Protein AF-A0AAV4QR16-F1 (afdb_monomer)

Sequence (132 aa):
MVSASYNFYSPFFGIELRTTVCVVITTCDESSDCENAGICQWEGEDKFCDCKNGTRGGKCEHIDDCEEGIFKECHGDRGTCYYDAKYQKAKCVCSKGKSLDQNVNFCKVIRRLEKGRIEHISENEVNPNKIN

Foldseek 3Di:
DDWDWDFDQDPVPRDTDTDTDDDPQDFDPALVQAPLSWGFDDDDPTTFTRAFPQFDDSRSPRRCCCCPNQNVVLDDQFADWDADSVVRDIAGHHDPQWDQDPVRRTTAGWDPPVPPDTDGDDPPPPPVPDDD

pLDDT: mean 75.4, std 16.55, range [36.19, 93.0]

Organism: Caerostris extrusa (NCBI:txid172846)

Structure (mmCIF, N/CA/C/O backbone):
data_AF-A0AAV4QR16-F1
#
_entry.id   AF-A0AAV4QR16-F1
#
loop_
_atom_site.group_PDB
_atom_site.id
_atom_site.type_symbol
_atom_site.label_atom_id
_atom_site.label_alt_id
_atom_site.label_comp_id
_atom_site.label_asym_id
_atom_site.label_entity_id
_atom_site.label_seq_id
_atom_site.pdbx_PDB_ins_code
_atom_site.Cartn_x
_atom_site.Cartn_y
_atom_site.Cartn_z
_atom_site.occupancy
_atom_site.B_iso_or_equiv
_atom_site.auth_seq_id
_atom_site.auth_comp_id
_atom_site.auth_asym_id
_atom_site.auth_atom_id
_atom_site.pdbx_PDB_model_num
ATOM 1 N N . MET A 1 1 ? 6.429 0.241 -25.134 1.00 46.06 1 MET A N 1
ATOM 2 C CA . MET A 1 1 ? 5.271 -0.681 -25.232 1.00 46.06 1 MET A CA 1
ATOM 3 C C . MET A 1 1 ? 5.819 -2.049 -25.541 1.00 46.06 1 MET A C 1
ATOM 5 O O . MET A 1 1 ? 6.523 -2.178 -26.535 1.00 46.06 1 MET A O 1
ATOM 9 N N . VAL A 1 2 ? 5.539 -3.035 -24.698 1.00 49.78 2 VAL A N 1
ATOM 10 C CA . VAL A 1 2 ? 6.067 -4.388 -24.888 1.00 49.78 2 VAL A CA 1
ATOM 11 C C . VAL A 1 2 ? 4.891 -5.347 -24.998 1.00 49.78 2 VAL A C 1
ATOM 13 O O . VAL A 1 2 ? 3.841 -5.150 -24.384 1.00 49.78 2 VAL A O 1
ATOM 16 N N . SER A 1 3 ? 5.035 -6.340 -25.866 1.00 46.47 3 SER A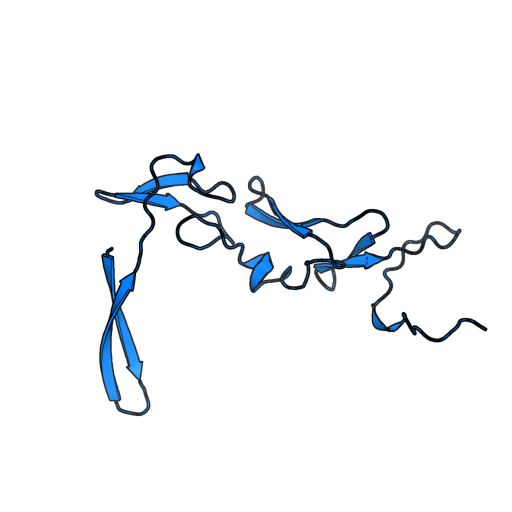 N 1
ATOM 17 C CA . SER A 1 3 ? 3.967 -7.288 -26.172 1.00 46.47 3 SER A CA 1
ATOM 18 C C . SER A 1 3 ? 4.094 -8.489 -25.244 1.00 46.47 3 SER A C 1
ATOM 20 O O . SER A 1 3 ? 5.005 -9.297 -25.414 1.00 46.47 3 SER A O 1
ATOM 22 N N . ALA A 1 4 ? 3.189 -8.622 -24.277 1.00 55.50 4 ALA A N 1
ATOM 23 C CA . ALA A 1 4 ? 3.111 -9.823 -23.455 1.00 55.50 4 ALA A CA 1
ATOM 24 C C . ALA A 1 4 ? 2.144 -10.815 -24.114 1.00 55.50 4 ALA A C 1
ATOM 26 O O . ALA A 1 4 ? 1.029 -10.461 -24.508 1.00 55.50 4 ALA A O 1
ATOM 27 N N . SER A 1 5 ? 2.597 -12.057 -24.286 1.00 59.44 5 SER A N 1
ATOM 28 C CA . SER A 1 5 ? 1.773 -13.144 -24.821 1.00 59.44 5 SER A CA 1
ATOM 29 C C . SER A 1 5 ? 1.362 -14.052 -23.674 1.00 59.44 5 SER A C 1
ATOM 31 O O . SER A 1 5 ? 2.224 -14.641 -23.026 1.00 59.44 5 SER A O 1
ATOM 33 N N . TYR A 1 6 ? 0.059 -14.184 -23.443 1.00 63.62 6 TYR A N 1
ATOM 34 C CA . TYR A 1 6 ? -0.479 -15.082 -22.425 1.00 63.62 6 TYR A CA 1
ATOM 35 C C . TYR A 1 6 ? -1.183 -16.249 -23.113 1.00 63.62 6 TYR A C 1
ATOM 37 O O . TYR A 1 6 ? -1.995 -16.043 -24.018 1.00 63.62 6 TYR A O 1
ATOM 45 N N . ASN A 1 7 ? -0.867 -17.469 -22.679 1.00 54.66 7 ASN A N 1
ATOM 46 C CA . ASN A 1 7 ? -1.585 -18.664 -23.106 1.00 54.66 7 ASN A CA 1
ATOM 47 C C . ASN A 1 7 ? -2.736 -18.889 -22.128 1.00 54.66 7 ASN A C 1
ATOM 49 O O . ASN A 1 7 ? -2.510 -19.202 -20.958 1.00 54.66 7 ASN A O 1
ATOM 53 N N . PHE A 1 8 ? -3.967 -18.700 -22.597 1.00 59.31 8 PHE A N 1
ATOM 54 C CA . PHE A 1 8 ? -5.157 -18.990 -21.808 1.00 59.31 8 PHE A CA 1
ATOM 55 C C . PHE A 1 8 ? -5.771 -20.303 -22.294 1.00 59.31 8 PHE A C 1
ATOM 57 O O . PHE A 1 8 ? -6.229 -20.399 -23.435 1.00 59.31 8 PHE A O 1
ATOM 64 N N . TYR A 1 9 ? -5.776 -21.320 -21.431 1.00 59.81 9 TYR A N 1
ATOM 65 C CA . TYR A 1 9 ? -6.410 -22.603 -21.721 1.00 59.81 9 TYR A CA 1
ATOM 66 C C . TYR A 1 9 ? -7.879 -22.560 -21.294 1.00 59.81 9 TYR A C 1
ATOM 68 O O . TYR A 1 9 ? -8.182 -22.494 -20.103 1.00 59.81 9 TYR A O 1
ATOM 76 N N . SER A 1 10 ? -8.799 -22.594 -22.263 1.00 61.66 10 SER A N 1
ATOM 77 C CA . SER A 1 10 ? -10.238 -22.656 -21.984 1.00 61.66 10 SER A CA 1
ATOM 78 C C . SER A 1 10 ? -10.711 -24.116 -21.937 1.00 61.66 10 SER A C 1
ATOM 80 O O . SER A 1 10 ? -10.794 -24.760 -22.989 1.00 61.66 10 SER A O 1
ATOM 82 N N . PRO A 1 11 ? -11.077 -24.659 -20.756 1.00 61.38 11 PRO A N 1
ATOM 83 C CA . PRO A 1 11 ? -11.462 -26.066 -20.623 1.00 61.38 11 PRO A CA 1
ATOM 84 C C . PRO A 1 11 ? -12.797 -26.407 -21.307 1.00 61.38 11 PRO A C 1
ATOM 86 O O . PRO A 1 11 ? -13.091 -27.581 -21.501 1.00 61.38 11 PRO A O 1
ATOM 89 N N . PHE A 1 12 ? -13.600 -25.408 -21.693 1.00 67.31 12 PHE A N 1
ATOM 90 C CA . PHE A 1 12 ? -14.915 -25.610 -22.317 1.00 67.31 12 PHE A CA 1
ATOM 91 C C . PHE A 1 12 ? -14.859 -25.905 -23.818 1.00 67.31 12 PHE A C 1
ATOM 93 O O . PHE A 1 12 ? -15.724 -26.612 -24.327 1.00 67.31 12 PHE A O 1
ATOM 100 N N . PHE A 1 13 ? -13.864 -25.367 -24.527 1.00 68.50 13 PHE A N 1
ATOM 101 C CA . PHE A 1 13 ? -13.771 -25.488 -25.987 1.00 68.50 13 PHE A CA 1
ATOM 102 C C . PHE A 1 13 ? -12.489 -26.186 -26.461 1.00 68.50 13 PHE A C 1
ATOM 104 O O . PHE A 1 13 ? -12.353 -26.438 -27.654 1.00 68.50 13 PHE A O 1
ATOM 111 N N . GLY A 1 14 ? -11.555 -26.511 -25.555 1.00 60.66 14 GLY A N 1
ATOM 112 C CA . GLY A 1 14 ? -10.318 -27.225 -25.897 1.00 60.66 14 GLY A CA 1
ATOM 113 C C . GLY A 1 14 ? -9.404 -26.454 -26.857 1.00 60.66 14 GLY A C 1
ATOM 114 O O . GLY A 1 14 ? -8.677 -27.070 -27.630 1.00 60.66 14 GLY A O 1
ATOM 115 N N . ILE A 1 15 ? -9.468 -25.118 -26.842 1.00 67.94 15 ILE A N 1
ATOM 116 C CA . ILE A 1 15 ? -8.700 -24.240 -27.735 1.00 67.94 15 ILE A CA 1
ATOM 117 C C . ILE A 1 15 ? -7.643 -23.494 -26.924 1.00 67.94 15 ILE A C 1
ATOM 119 O O . ILE A 1 15 ? -7.931 -22.977 -25.840 1.00 67.94 15 ILE A O 1
ATOM 123 N N . GLU A 1 16 ? -6.439 -23.396 -27.481 1.00 66.25 16 GLU A N 1
ATOM 124 C CA . GLU A 1 16 ? -5.363 -22.554 -26.969 1.00 66.25 16 GLU A CA 1
ATOM 125 C C . GLU A 1 16 ? -5.462 -21.178 -27.644 1.00 66.25 16 GLU A C 1
ATOM 127 O O . GLU A 1 16 ? -5.155 -21.019 -28.827 1.00 66.25 16 GLU A O 1
ATOM 132 N N . LEU A 1 17 ? -5.971 -20.180 -26.917 1.00 60.25 17 LEU A N 1
ATOM 133 C CA . LEU A 1 17 ? -6.042 -18.810 -27.422 1.00 60.25 17 LEU A CA 1
ATOM 134 C C . LEU A 1 17 ? -4.752 -18.081 -27.055 1.00 60.25 17 LEU A C 1
ATOM 136 O O . LEU A 1 17 ? -4.422 -17.924 -25.877 1.00 60.25 17 LEU A O 1
ATOM 140 N N . ARG A 1 18 ? -4.030 -17.628 -28.084 1.00 70.50 18 ARG A N 1
ATOM 141 C CA . ARG A 1 18 ? -2.826 -16.815 -27.931 1.00 70.50 18 ARG A CA 1
ATOM 142 C C . ARG A 1 18 ? -3.227 -15.347 -27.973 1.00 70.50 18 ARG A C 1
ATOM 144 O O . ARG A 1 18 ? -3.420 -14.780 -29.047 1.00 70.50 18 ARG A O 1
ATOM 151 N N . THR A 1 19 ? -3.381 -14.742 -26.803 1.00 65.25 19 THR A N 1
ATOM 152 C CA . THR A 1 19 ? -3.728 -13.323 -26.704 1.00 65.25 19 THR A CA 1
ATOM 153 C C . THR A 1 19 ? -2.451 -12.510 -26.576 1.00 65.25 19 THR A C 1
ATOM 155 O O . THR A 1 19 ? -1.666 -12.706 -25.645 1.00 65.25 19 THR A O 1
ATOM 158 N N . THR A 1 20 ? -2.243 -11.587 -27.512 1.00 70.06 20 THR A N 1
ATOM 159 C CA . THR A 1 20 ? -1.190 -10.576 -27.415 1.00 70.06 20 THR A CA 1
ATOM 160 C C . THR A 1 20 ? -1.785 -9.325 -26.796 1.00 70.06 20 THR A C 1
ATOM 162 O O . THR A 1 20 ? -2.674 -8.704 -27.375 1.00 70.06 20 THR A O 1
ATOM 165 N N . VAL A 1 21 ? -1.300 -8.964 -25.611 1.00 64.38 21 VAL A N 1
ATOM 166 C CA . VAL A 1 21 ? -1.684 -7.726 -24.934 1.00 64.38 21 VAL A CA 1
ATOM 167 C C . VAL A 1 21 ? -0.510 -6.761 -25.024 1.00 64.38 21 VAL A C 1
ATOM 169 O O . VAL A 1 21 ? 0.620 -7.099 -24.665 1.00 64.38 21 VAL A O 1
ATOM 172 N N . CYS A 1 22 ? -0.776 -5.552 -25.514 1.00 53.38 22 CYS A N 1
ATOM 173 C CA . CYS A 1 22 ? 0.181 -4.459 -25.434 1.00 53.38 22 CYS A CA 1
ATOM 174 C C . CYS A 1 22 ? 0.189 -3.949 -23.997 1.00 53.38 22 CYS A C 1
ATOM 176 O O . CYS A 1 22 ? -0.760 -3.298 -23.564 1.00 53.38 22 CYS A O 1
ATOM 178 N N . VAL A 1 23 ? 1.255 -4.249 -23.262 1.00 56.53 23 VAL A N 1
ATOM 179 C CA . VAL A 1 23 ? 1.430 -3.733 -21.910 1.00 56.53 23 VAL A CA 1
ATOM 180 C C . VAL A 1 23 ? 2.220 -2.435 -22.021 1.00 56.53 23 VAL A C 1
ATOM 182 O O . VAL A 1 23 ? 3.309 -2.373 -22.613 1.00 56.53 23 VAL A O 1
ATOM 185 N N . VAL A 1 24 ? 1.641 -1.358 -21.494 1.00 59.31 24 VAL A N 1
ATOM 186 C CA . VAL A 1 24 ? 2.388 -0.129 -21.239 1.00 59.31 24 VAL A CA 1
ATOM 187 C C . VAL A 1 24 ? 3.289 -0.436 -20.057 1.00 59.31 24 VAL A C 1
ATOM 189 O O . VAL A 1 24 ? 2.858 -0.373 -18.913 1.00 59.31 24 VAL A O 1
ATOM 192 N N . ILE A 1 25 ? 4.521 -0.847 -20.342 1.00 62.06 25 ILE A N 1
ATOM 193 C CA . ILE A 1 25 ? 5.529 -0.967 -19.299 1.00 62.06 25 ILE A CA 1
ATOM 194 C C . ILE A 1 25 ? 6.086 0.433 -19.076 1.00 62.06 25 ILE A C 1
ATOM 196 O O . ILE A 1 25 ? 6.641 1.036 -19.998 1.00 62.06 25 ILE A O 1
ATOM 200 N N . THR A 1 26 ? 5.842 0.982 -17.893 1.00 66.81 26 THR A N 1
ATOM 201 C CA . THR A 1 26 ? 6.446 2.238 -17.462 1.00 66.81 26 THR A CA 1
ATOM 202 C C . THR A 1 26 ? 7.876 1.955 -17.056 1.00 66.81 26 THR A C 1
ATOM 204 O O . THR A 1 26 ? 8.124 1.264 -16.071 1.00 66.81 26 THR A O 1
ATOM 207 N N . THR A 1 27 ? 8.811 2.480 -17.835 1.00 79.56 27 THR A N 1
ATOM 208 C CA . THR A 1 27 ? 10.207 2.545 -17.429 1.00 79.56 27 THR A CA 1
ATOM 209 C C . THR A 1 27 ? 10.372 3.605 -16.345 1.00 79.56 27 THR A C 1
ATOM 211 O O . THR A 1 27 ? 9.558 4.527 -16.225 1.00 79.56 27 THR A O 1
ATOM 214 N N . CYS A 1 28 ? 11.428 3.474 -15.559 1.00 83.94 28 CYS A N 1
ATOM 215 C CA . CYS A 1 28 ? 11.852 4.487 -14.600 1.00 83.94 28 CYS A CA 1
ATOM 216 C C . CYS A 1 28 ? 13.236 4.999 -14.993 1.00 83.94 28 CYS A C 1
ATOM 218 O O . CYS A 1 28 ? 14.058 4.237 -15.498 1.00 83.94 28 CYS A O 1
ATOM 220 N N . ASP A 1 29 ? 13.513 6.277 -14.766 1.00 84.56 29 ASP A N 1
ATOM 221 C CA . ASP A 1 29 ? 14.857 6.819 -14.955 1.00 84.56 29 ASP A CA 1
ATOM 222 C C . ASP A 1 29 ? 15.596 6.892 -13.620 1.00 84.56 29 ASP A C 1
ATOM 224 O O . ASP A 1 29 ? 16.782 6.533 -13.542 1.00 84.56 29 ASP A O 1
ATOM 228 N N . GLU A 1 30 ? 14.865 7.270 -12.569 1.00 84.12 30 GLU A N 1
ATOM 229 C CA . GLU A 1 30 ? 15.330 7.376 -11.192 1.00 84.12 30 GLU A CA 1
ATOM 230 C C . GLU A 1 30 ? 14.438 6.575 -10.231 1.00 84.12 30 GLU A C 1
ATOM 232 O O . GLU A 1 30 ? 13.254 6.361 -10.471 1.00 84.12 30 GLU A O 1
ATOM 237 N N . SER A 1 31 ? 14.978 6.162 -9.078 1.00 84.19 31 SER A N 1
ATOM 238 C CA . SER A 1 31 ? 14.176 5.488 -8.038 1.00 84.19 31 SER A CA 1
ATOM 239 C C . SER A 1 31 ? 13.089 6.382 -7.432 1.00 84.19 31 SER A C 1
ATOM 241 O O . SER A 1 31 ? 12.193 5.873 -6.774 1.00 84.19 31 SER A O 1
ATOM 243 N N . SER A 1 32 ? 13.162 7.699 -7.640 1.00 86.50 32 SER A N 1
ATOM 244 C CA . SER A 1 32 ? 12.115 8.662 -7.280 1.00 86.50 32 SER A CA 1
ATOM 245 C C . SER A 1 32 ? 10.858 8.518 -8.147 1.00 86.50 32 SER A C 1
ATOM 247 O O . SER A 1 32 ? 9.785 8.917 -7.707 1.00 86.50 32 SER A O 1
ATOM 249 N N . ASP A 1 33 ? 10.968 7.913 -9.337 1.00 86.00 33 ASP A N 1
ATOM 250 C CA . ASP A 1 33 ? 9.822 7.601 -10.199 1.00 86.00 33 ASP A CA 1
ATOM 251 C C . ASP A 1 33 ? 8.981 6.436 -9.662 1.00 86.00 33 ASP A C 1
ATOM 253 O O . ASP A 1 33 ? 7.852 6.236 -10.120 1.00 86.00 33 ASP A O 1
ATOM 257 N N . CYS A 1 34 ? 9.544 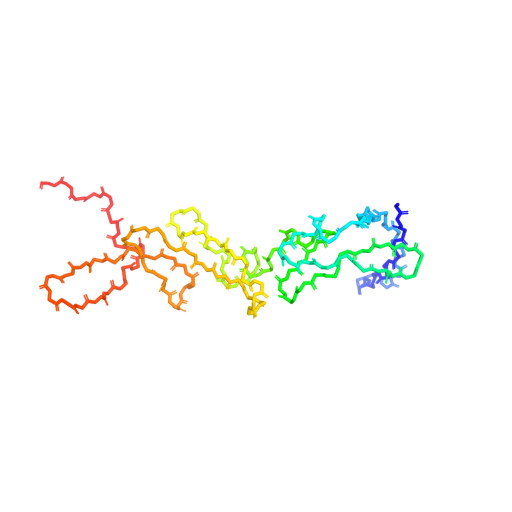5.659 -8.734 1.00 88.94 34 CYS A N 1
ATOM 258 C CA . CYS A 1 34 ? 8.919 4.502 -8.118 1.00 88.94 34 CYS A CA 1
ATOM 259 C C . CYS A 1 34 ? 8.318 4.890 -6.761 1.00 88.94 34 CYS A C 1
ATOM 261 O O . CYS A 1 34 ? 9.016 5.324 -5.842 1.00 88.94 34 CYS A O 1
ATOM 263 N N . GLU A 1 35 ? 7.016 4.684 -6.611 1.00 90.12 35 GLU A N 1
ATOM 264 C CA . GLU A 1 35 ? 6.291 4.923 -5.368 1.00 90.12 35 GLU A CA 1
ATOM 265 C C . GLU A 1 35 ? 6.601 3.844 -4.319 1.00 90.12 35 GLU A C 1
ATOM 267 O O . GLU A 1 35 ? 7.194 2.798 -4.598 1.00 90.12 35 GLU A O 1
ATOM 272 N N . ASN A 1 36 ? 6.200 4.100 -3.069 1.00 89.75 36 ASN A N 1
ATOM 273 C CA . ASN A 1 36 ? 6.259 3.121 -1.975 1.00 89.75 36 ASN A CA 1
ATOM 274 C C . ASN A 1 36 ? 7.649 2.475 -1.760 1.00 89.75 36 ASN A C 1
ATOM 276 O O . ASN A 1 36 ? 7.762 1.307 -1.384 1.00 89.75 36 ASN A O 1
ATOM 280 N N . ALA A 1 37 ? 8.715 3.259 -1.962 1.00 88.44 37 ALA A N 1
ATOM 281 C CA . ALA A 1 37 ? 10.115 2.830 -1.870 1.00 88.44 37 ALA A CA 1
ATOM 282 C C . ALA A 1 37 ? 10.511 1.714 -2.855 1.00 88.44 37 ALA A C 1
ATOM 284 O O . ALA A 1 37 ? 11.387 0.891 -2.554 1.00 88.44 37 ALA A O 1
ATOM 285 N N . GLY A 1 38 ? 9.884 1.698 -4.033 1.00 88.50 38 GLY A N 1
ATOM 286 C CA . GLY A 1 38 ? 10.392 0.950 -5.175 1.00 88.50 38 GLY A CA 1
ATOM 287 C C . GLY A 1 38 ? 11.786 1.437 -5.584 1.00 88.50 38 GLY A C 1
ATOM 288 O O . GLY A 1 38 ? 12.163 2.585 -5.347 1.00 88.50 38 GLY A O 1
ATOM 289 N N . ILE A 1 39 ? 12.586 0.544 -6.163 1.00 90.31 39 ILE A N 1
ATOM 290 C CA . ILE A 1 39 ? 13.940 0.871 -6.628 1.00 90.31 39 ILE A CA 1
ATOM 291 C C . ILE A 1 39 ? 13.960 0.769 -8.141 1.00 90.31 39 ILE A C 1
ATOM 293 O O . ILE A 1 39 ? 13.605 -0.267 -8.688 1.00 90.31 39 ILE A O 1
ATOM 297 N N . CYS A 1 40 ? 14.418 1.817 -8.816 1.00 89.88 40 CYS A N 1
ATOM 298 C CA . CYS A 1 40 ? 14.598 1.748 -10.253 1.00 89.88 40 CYS A CA 1
ATOM 299 C C . CYS A 1 40 ? 15.855 0.933 -10.575 1.00 89.88 40 CYS A C 1
ATOM 301 O O . CYS A 1 40 ? 16.972 1.360 -10.267 1.00 89.88 40 CYS A O 1
ATOM 303 N N . GLN A 1 41 ? 15.679 -0.249 -11.163 1.00 87.88 41 GLN A N 1
ATOM 304 C CA . GLN A 1 41 ? 16.769 -1.159 -11.500 1.00 87.88 41 GLN A CA 1
ATOM 305 C C . GLN A 1 41 ? 16.731 -1.557 -12.973 1.00 87.88 41 GLN A C 1
ATOM 307 O O . GLN A 1 41 ? 15.678 -1.601 -13.601 1.00 87.88 41 GLN A O 1
ATOM 312 N N . TRP A 1 42 ? 17.905 -1.847 -13.525 1.00 82.94 42 TRP A N 1
ATOM 313 C CA . TRP A 1 42 ? 18.024 -2.336 -14.893 1.00 82.94 42 TRP A CA 1
ATOM 314 C C . TRP A 1 42 ? 17.530 -3.777 -14.990 1.00 82.94 42 TRP A C 1
ATOM 316 O O . TRP A 1 42 ? 18.007 -4.648 -14.261 1.00 82.94 42 TRP A O 1
ATOM 326 N N . GLU A 1 43 ? 16.633 -4.028 -15.934 1.00 81.88 43 GLU A N 1
ATOM 327 C CA . GLU A 1 43 ? 16.189 -5.360 -16.323 1.00 81.88 43 GLU A CA 1
ATOM 328 C C . GLU A 1 43 ? 16.447 -5.528 -17.825 1.00 81.88 43 GLU A C 1
ATOM 330 O O . GLU A 1 43 ? 15.650 -5.158 -18.686 1.00 81.88 43 GLU A O 1
ATOM 335 N N . GLY A 1 44 ? 17.632 -6.045 -18.152 1.00 79.06 44 GLY A N 1
ATOM 336 C CA . GLY A 1 44 ? 18.097 -6.124 -19.536 1.00 79.06 44 GLY A CA 1
ATOM 337 C C . GLY A 1 44 ? 18.537 -4.759 -20.068 1.00 79.06 44 GLY A C 1
ATOM 338 O O . GLY A 1 44 ? 19.481 -4.172 -19.543 1.00 79.06 44 GLY A O 1
ATOM 339 N N . GLU A 1 45 ? 17.888 -4.291 -21.135 1.00 80.50 45 GLU A N 1
ATOM 340 C CA . GLU A 1 45 ? 18.202 -3.016 -21.805 1.00 80.50 45 GLU A CA 1
ATOM 341 C C . GLU A 1 45 ? 17.389 -1.829 -21.274 1.00 80.50 45 GLU A C 1
ATOM 343 O O . GLU A 1 45 ? 17.726 -0.684 -21.563 1.00 80.50 45 GLU A O 1
ATOM 348 N N . ASP A 1 46 ? 16.356 -2.095 -20.476 1.00 81.62 46 ASP A N 1
ATOM 349 C CA . ASP A 1 46 ? 15.446 -1.092 -19.934 1.00 81.62 46 ASP A CA 1
ATOM 350 C C . ASP A 1 46 ? 15.539 -1.050 -18.400 1.00 81.62 46 ASP A C 1
ATOM 352 O O . ASP A 1 46 ? 16.058 -1.962 -17.750 1.00 81.62 46 ASP A O 1
ATOM 356 N N . LYS A 1 47 ? 15.036 0.030 -17.801 1.00 85.31 47 LYS A N 1
ATOM 357 C CA . LYS A 1 47 ? 14.945 0.199 -16.347 1.00 85.31 47 LYS A CA 1
ATOM 358 C C . LYS A 1 47 ? 13.501 0.083 -15.880 1.00 85.31 47 LYS A C 1
ATOM 360 O O . LYS A 1 47 ? 12.630 0.767 -16.419 1.00 85.31 47 LYS A O 1
ATOM 365 N N . PHE A 1 48 ? 13.270 -0.689 -14.825 1.00 85.44 48 PHE A N 1
ATOM 366 C CA . PHE A 1 48 ? 11.950 -0.875 -14.227 1.00 85.44 48 PHE A CA 1
ATOM 367 C C . PHE A 1 48 ? 11.979 -0.725 -12.709 1.00 85.44 48 PHE A C 1
ATOM 369 O O . PHE A 1 48 ? 13.010 -0.902 -12.055 1.00 85.44 48 PHE A O 1
ATOM 376 N N . CYS A 1 49 ? 10.822 -0.373 -12.153 1.00 87.94 49 CYS A N 1
ATOM 377 C CA . CYS A 1 49 ? 10.643 -0.272 -10.716 1.00 87.94 49 CYS A CA 1
ATOM 378 C C . CYS A 1 49 ? 10.553 -1.670 -10.095 1.00 87.94 49 CYS A C 1
ATOM 380 O O . CYS A 1 49 ? 9.583 -2.394 -10.301 1.00 87.94 49 CYS A O 1
ATOM 382 N N . ASP A 1 50 ? 11.547 -2.022 -9.286 1.00 88.94 50 ASP A N 1
ATOM 383 C CA . ASP A 1 50 ? 11.503 -3.161 -8.376 1.00 88.94 50 ASP A CA 1
ATOM 384 C C . ASP A 1 50 ? 10.607 -2.829 -7.185 1.00 88.94 50 ASP A C 1
ATOM 386 O O . ASP A 1 50 ? 11.009 -2.123 -6.247 1.00 88.94 50 ASP A O 1
ATOM 390 N N . CYS A 1 51 ? 9.372 -3.319 -7.248 1.00 88.69 51 CYS A N 1
ATOM 391 C CA . CYS A 1 51 ? 8.395 -3.149 -6.187 1.00 88.69 51 CYS A CA 1
ATOM 392 C C . CYS A 1 51 ? 8.712 -4.034 -4.990 1.00 88.69 51 CYS A C 1
ATOM 394 O O . CYS A 1 51 ? 9.162 -5.174 -5.103 1.00 88.69 51 CYS A O 1
ATOM 396 N N . LYS A 1 52 ? 8.478 -3.484 -3.800 1.00 89.44 52 LYS A N 1
ATOM 397 C CA . LYS A 1 52 ? 8.653 -4.220 -2.553 1.00 89.44 52 LYS A CA 1
ATOM 398 C C . LYS A 1 52 ? 7.454 -5.123 -2.301 1.00 89.44 52 LYS A C 1
ATOM 400 O O . LYS A 1 52 ? 6.403 -4.990 -2.915 1.00 89.44 52 LYS A O 1
ATOM 405 N N . ASN A 1 53 ? 7.638 -6.082 -1.401 1.00 88.38 53 ASN A N 1
ATOM 406 C CA . ASN A 1 53 ? 6.611 -7.078 -1.144 1.00 88.38 53 ASN A CA 1
ATOM 407 C C . ASN A 1 53 ? 5.304 -6.414 -0.675 1.00 88.38 53 ASN A C 1
ATOM 409 O O . ASN A 1 53 ? 5.319 -5.603 0.249 1.00 88.38 53 ASN A O 1
ATOM 413 N N . GLY A 1 54 ? 4.186 -6.774 -1.304 1.00 86.62 54 GLY A N 1
ATOM 414 C CA . GLY A 1 54 ? 2.881 -6.165 -1.045 1.00 86.62 54 GLY A CA 1
ATOM 415 C C . GLY A 1 54 ? 2.634 -4.843 -1.776 1.00 86.62 54 GLY A C 1
ATOM 416 O O . GLY A 1 54 ? 1.633 -4.187 -1.484 1.00 86.62 54 GLY A O 1
ATOM 417 N N . THR A 1 55 ? 3.507 -4.439 -2.706 1.00 90.69 55 THR A N 1
ATOM 418 C CA . THR A 1 55 ? 3.210 -3.389 -3.686 1.00 90.69 55 THR A CA 1
ATOM 419 C C . THR A 1 55 ? 3.320 -3.911 -5.111 1.00 90.69 55 THR A C 1
ATOM 421 O O . THR A 1 55 ? 4.119 -4.796 -5.419 1.00 90.69 55 THR A O 1
ATOM 424 N N . ARG A 1 56 ? 2.485 -3.365 -5.992 1.00 86.75 56 ARG A N 1
ATOM 425 C CA . ARG A 1 56 ? 2.382 -3.764 -7.396 1.00 86.75 56 ARG A CA 1
ATOM 426 C C . ARG A 1 56 ? 2.124 -2.551 -8.286 1.00 86.75 56 ARG A C 1
ATOM 428 O O . ARG A 1 56 ? 1.884 -1.444 -7.808 1.00 86.75 56 ARG A O 1
ATOM 435 N N . GLY A 1 57 ? 2.135 -2.784 -9.591 1.00 83.62 57 GLY A N 1
ATOM 436 C CA . GLY A 1 57 ? 1.948 -1.744 -10.601 1.00 83.62 57 GLY A CA 1
ATOM 437 C C . GLY A 1 57 ? 3.238 -1.434 -11.345 1.00 83.62 57 GLY A C 1
ATOM 438 O O . GLY A 1 57 ? 4.292 -1.994 -11.051 1.00 83.62 57 GLY A O 1
ATOM 439 N N . GLY A 1 58 ? 3.143 -0.559 -12.342 1.00 81.31 58 GLY A N 1
ATOM 440 C CA . GLY A 1 58 ? 4.293 -0.192 -13.167 1.00 81.31 58 GLY A CA 1
ATOM 441 C C . GLY A 1 58 ? 5.278 0.736 -12.450 1.00 81.31 58 GLY A C 1
ATOM 442 O O . GLY A 1 58 ? 6.439 0.822 -12.844 1.00 81.31 58 GLY A O 1
ATOM 443 N N . LYS A 1 59 ? 4.816 1.419 -11.399 1.00 85.88 59 LYS A N 1
ATOM 444 C CA . LYS A 1 59 ? 5.588 2.315 -10.533 1.00 85.88 59 LYS A CA 1
ATOM 445 C C . LYS A 1 59 ? 5.406 1.981 -9.054 1.00 85.88 59 LYS A C 1
ATOM 447 O O . LYS A 1 5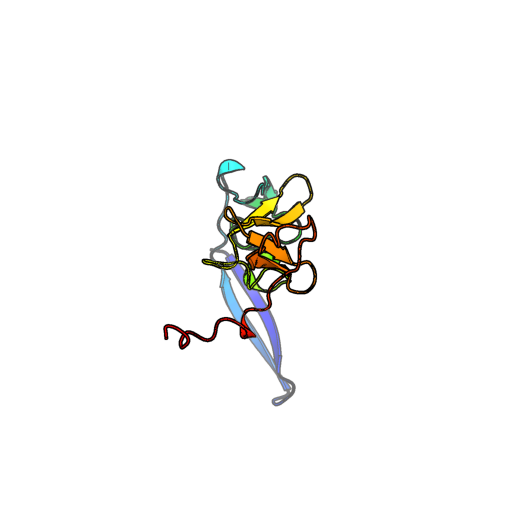9 ? 5.720 2.808 -8.207 1.00 85.88 59 LYS A O 1
ATOM 452 N N . CYS A 1 60 ? 4.920 0.783 -8.730 1.00 88.50 60 CYS A N 1
ATOM 453 C CA . CYS A 1 60 ? 4.632 0.360 -7.356 1.00 88.50 60 CYS A CA 1
ATOM 454 C C . CYS A 1 60 ? 3.577 1.229 -6.655 1.00 88.50 60 CYS A C 1
ATOM 456 O O . CYS A 1 60 ? 3.614 1.398 -5.437 1.00 88.50 60 CYS A O 1
ATOM 458 N N . GLU A 1 61 ? 2.654 1.802 -7.426 1.00 88.12 61 GLU A N 1
ATOM 459 C CA . GLU A 1 61 ? 1.609 2.719 -6.976 1.00 88.12 61 GLU A CA 1
ATOM 460 C C . GLU A 1 61 ? 0.496 2.021 -6.183 1.00 88.12 61 GLU A C 1
ATOM 462 O O . GLU A 1 61 ? -0.148 2.640 -5.336 1.00 88.12 61 GLU A O 1
ATOM 467 N N . HIS A 1 62 ? 0.303 0.724 -6.418 1.00 89.75 62 HIS A N 1
ATOM 468 C CA . HIS A 1 62 ? -0.724 -0.071 -5.765 1.00 89.75 62 HIS A CA 1
ATOM 469 C C . HIS A 1 62 ? -0.141 -0.790 -4.554 1.00 89.75 62 HIS A C 1
ATOM 471 O O . HIS A 1 62 ? 0.923 -1.405 -4.632 1.00 89.75 62 HIS A O 1
ATOM 477 N N . ILE A 1 63 ? -0.861 -0.751 -3.436 1.00 93.00 63 ILE A N 1
ATOM 478 C CA . ILE A 1 63 ? -0.509 -1.489 -2.222 1.00 93.00 63 ILE A CA 1
ATOM 479 C C . ILE A 1 63 ? -1.538 -2.603 -2.063 1.00 93.00 63 ILE A C 1
ATOM 481 O O . ILE A 1 63 ? -2.703 -2.328 -1.768 1.00 93.00 63 ILE A O 1
ATOM 485 N N . ASP A 1 64 ? -1.109 -3.852 -2.226 1.00 90.81 64 ASP A N 1
ATOM 486 C CA . ASP A 1 64 ? -1.990 -5.025 -2.255 1.00 90.81 64 ASP A CA 1
ATOM 487 C C . ASP A 1 64 ? -2.862 -5.091 -1.008 1.00 90.81 64 ASP A C 1
ATOM 489 O O . ASP A 1 64 ? -4.077 -5.246 -1.086 1.00 90.81 64 ASP A O 1
ATOM 493 N N . ASP A 1 65 ? -2.252 -4.879 0.156 1.00 90.50 65 ASP A N 1
ATOM 494 C CA . ASP A 1 65 ? -2.949 -4.912 1.434 1.00 90.50 65 ASP A CA 1
ATOM 495 C C . ASP A 1 65 ? -4.013 -3.815 1.585 1.00 90.50 65 ASP A C 1
ATOM 497 O O . ASP A 1 65 ? -4.982 -4.019 2.317 1.00 90.50 65 ASP A O 1
ATOM 501 N N . CYS A 1 66 ? -3.848 -2.671 0.915 1.00 90.62 66 CYS A N 1
ATOM 502 C CA . CYS A 1 66 ? -4.790 -1.551 0.958 1.00 90.62 66 CYS A CA 1
ATOM 503 C C . CYS A 1 66 ? -5.913 -1.667 -0.079 1.00 90.62 66 CYS A C 1
ATOM 505 O O . CYS A 1 66 ? -6.942 -1.022 0.088 1.00 90.62 66 CYS A O 1
ATOM 507 N N . GLU A 1 67 ? -5.724 -2.437 -1.149 1.00 89.31 67 GLU A N 1
ATOM 508 C CA . GLU A 1 67 ? -6.719 -2.582 -2.219 1.00 89.31 67 GLU A CA 1
ATOM 509 C C . GLU A 1 67 ? -7.470 -3.910 -2.133 1.00 89.31 67 GLU A C 1
ATOM 511 O O . GLU A 1 67 ? -8.698 -3.947 -2.192 1.00 89.31 67 GLU A O 1
ATOM 516 N N . GLU A 1 68 ? -6.741 -5.009 -1.957 1.00 87.25 68 GLU A N 1
ATOM 517 C CA . GLU A 1 68 ? -7.277 -6.372 -2.014 1.00 87.25 68 GLU A CA 1
ATOM 518 C C . GLU A 1 68 ? -7.030 -7.174 -0.729 1.00 87.25 68 GLU A C 1
ATOM 520 O O . GLU A 1 68 ? -7.681 -8.198 -0.511 1.00 87.25 68 GLU A O 1
ATOM 525 N N . GLY A 1 69 ? -6.130 -6.719 0.143 1.00 87.31 69 GLY A N 1
ATOM 526 C CA . GLY A 1 69 ? -5.756 -7.430 1.361 1.00 87.31 69 GLY A CA 1
ATOM 527 C C . GLY A 1 69 ? -6.466 -6.949 2.624 1.00 87.31 69 GLY A C 1
ATOM 528 O O . GLY A 1 69 ? -7.643 -6.576 2.628 1.00 87.31 69 GLY A O 1
ATOM 529 N N . ILE A 1 70 ? -5.755 -7.036 3.751 1.00 87.62 70 ILE A N 1
ATOM 530 C CA . ILE A 1 70 ? -6.358 -6.912 5.088 1.00 87.62 70 ILE A CA 1
ATOM 531 C C . ILE A 1 70 ? -6.817 -5.490 5.427 1.00 87.62 70 ILE A C 1
ATOM 533 O O . ILE A 1 70 ? -7.714 -5.323 6.248 1.00 87.62 70 ILE A O 1
ATOM 537 N N . PHE A 1 71 ? -6.221 -4.477 4.799 1.00 90.62 71 PHE A N 1
ATOM 538 C CA . PHE A 1 71 ? -6.500 -3.060 5.019 1.00 90.62 71 PHE A CA 1
ATOM 539 C C . PHE A 1 71 ? -7.408 -2.462 3.937 1.00 90.62 71 PHE A C 1
ATOM 541 O O . PHE A 1 71 ? -7.555 -1.243 3.895 1.00 90.62 71 PHE A O 1
ATOM 548 N N . LYS A 1 72 ? -8.071 -3.283 3.112 1.00 90.75 72 LYS A N 1
ATOM 549 C CA . LYS A 1 72 ? -8.974 -2.809 2.047 1.00 90.75 72 LYS A CA 1
ATOM 550 C C . LYS A 1 72 ? -10.088 -1.873 2.524 1.00 90.75 72 LYS A C 1
ATOM 552 O O . LYS A 1 72 ? -10.512 -0.983 1.804 1.00 90.75 72 LYS A O 1
ATOM 557 N N . GLU A 1 73 ? -10.543 -2.048 3.766 1.00 89.56 73 GLU A N 1
ATOM 558 C CA . GLU A 1 73 ? -11.579 -1.212 4.387 1.00 89.56 73 GLU A CA 1
ATOM 559 C C . GLU A 1 73 ? -10.990 0.002 5.137 1.00 89.56 73 GLU A C 1
ATOM 561 O O . GLU A 1 73 ? -11.736 0.798 5.707 1.00 89.56 73 GLU A O 1
ATOM 566 N N . CYS A 1 74 ? -9.660 0.157 5.182 1.00 91.19 74 CYS A N 1
ATOM 567 C CA . CYS A 1 74 ? -8.980 1.287 5.815 1.00 91.19 74 CYS A CA 1
ATOM 568 C C . CYS A 1 74 ? -8.914 2.496 4.868 1.00 91.19 74 CYS A C 1
ATOM 570 O O . CYS A 1 74 ? -7.852 2.886 4.373 1.00 91.19 74 CYS A O 1
ATOM 572 N N . HIS A 1 75 ? -10.069 3.110 4.630 1.00 90.75 75 HIS A N 1
ATOM 573 C CA . HIS A 1 75 ? -10.167 4.348 3.865 1.00 90.75 75 HIS A CA 1
ATOM 574 C C . HIS A 1 75 ? -11.200 5.310 4.473 1.00 90.75 75 HIS A C 1
ATOM 576 O O . HIS A 1 75 ? -12.163 4.908 5.132 1.00 90.75 75 HIS A O 1
ATOM 582 N N . GLY A 1 76 ? -11.014 6.613 4.242 1.00 87.12 76 GLY A N 1
ATOM 583 C CA . GLY A 1 76 ? -11.930 7.661 4.705 1.00 87.12 76 GLY A CA 1
ATOM 584 C C . GLY A 1 76 ? -12.070 7.696 6.230 1.00 87.12 76 GLY A C 1
ATOM 585 O O . GLY A 1 76 ? -11.093 7.876 6.957 1.00 87.12 76 GLY A O 1
ATOM 586 N N . ASP A 1 77 ? -13.293 7.509 6.733 1.00 84.00 77 ASP A N 1
ATOM 587 C CA . ASP A 1 77 ? -13.567 7.491 8.174 1.00 84.00 77 ASP A CA 1
ATOM 588 C C . ASP A 1 77 ? -12.912 6.320 8.912 1.00 84.00 77 ASP A C 1
ATOM 590 O O . ASP A 1 77 ? -12.671 6.399 10.120 1.00 84.00 77 ASP A O 1
ATOM 594 N N . ARG A 1 78 ? -12.582 5.247 8.201 1.00 84.81 78 ARG A N 1
ATOM 595 C CA . ARG A 1 78 ? -11.968 4.046 8.767 1.00 84.81 78 ARG A CA 1
ATOM 596 C C . ARG A 1 78 ? -10.443 4.119 8.818 1.00 84.81 78 ARG A C 1
ATOM 598 O O . ARG A 1 78 ? -9.807 3.172 9.270 1.00 84.81 78 ARG A O 1
ATOM 605 N N . GLY A 1 79 ? -9.860 5.256 8.444 1.00 90.12 79 GLY A N 1
ATOM 606 C CA . GLY A 1 79 ? -8.424 5.516 8.496 1.00 90.12 79 GLY A CA 1
ATOM 607 C C . GLY A 1 79 ? -7.824 5.770 7.120 1.00 90.12 79 GLY A C 1
ATOM 608 O O . GLY A 1 79 ? -8.522 5.824 6.110 1.00 90.12 79 GLY A O 1
ATOM 609 N N . THR A 1 80 ? -6.509 5.942 7.100 1.00 92.44 80 THR A N 1
ATOM 610 C CA . THR A 1 80 ? -5.726 6.089 5.873 1.00 92.44 80 THR A CA 1
ATOM 611 C C . THR A 1 80 ? -4.722 4.952 5.792 1.00 92.44 80 THR A C 1
ATOM 613 O O . THR A 1 80 ? -3.893 4.797 6.693 1.00 92.44 80 THR A O 1
ATOM 616 N N . CYS A 1 81 ? -4.796 4.159 4.726 1.00 92.06 81 CYS A N 1
ATOM 617 C CA . CYS A 1 81 ? -3.813 3.120 4.459 1.00 92.06 81 CYS A CA 1
ATOM 618 C C . CYS A 1 81 ? -2.505 3.734 3.943 1.00 92.06 81 CYS A C 1
ATOM 620 O O . CYS A 1 81 ? -2.514 4.631 3.102 1.00 92.06 81 CYS A O 1
ATOM 622 N N . TYR A 1 82 ? -1.383 3.273 4.481 1.00 90.81 82 TYR A N 1
ATOM 623 C CA . TYR A 1 82 ? -0.043 3.747 4.158 1.00 90.81 82 TYR A CA 1
ATOM 624 C C . TYR A 1 82 ? 0.923 2.566 4.094 1.00 90.81 82 TYR A C 1
ATOM 626 O O . TYR A 1 82 ? 0.791 1.625 4.875 1.00 90.81 82 TYR A O 1
ATOM 634 N N . TYR A 1 83 ? 1.918 2.618 3.212 1.00 91.81 83 TYR A N 1
ATOM 635 C CA . TYR A 1 83 ? 2.935 1.578 3.109 1.00 91.81 83 TYR A CA 1
ATOM 636 C C . TYR A 1 83 ? 4.199 1.931 3.898 1.00 91.81 83 TYR A C 1
ATOM 638 O O . TYR A 1 83 ? 4.854 2.939 3.642 1.00 91.81 83 TYR A O 1
ATOM 646 N N . ASP A 1 84 ? 4.568 1.084 4.857 1.00 90.62 84 ASP A N 1
ATOM 647 C CA . ASP A 1 84 ? 5.796 1.232 5.630 1.00 90.62 84 ASP A CA 1
ATOM 648 C C 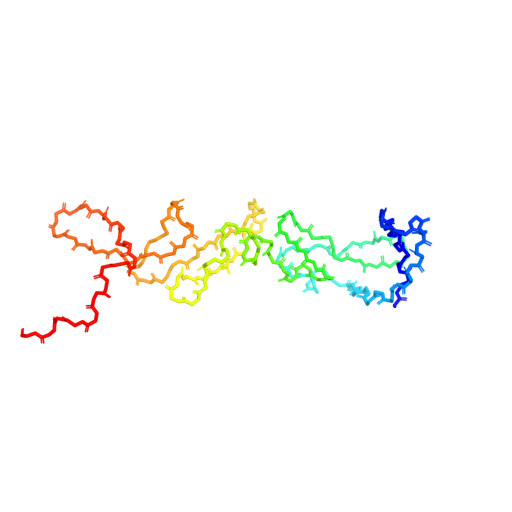. ASP A 1 84 ? 6.953 0.503 4.934 1.00 90.62 84 ASP A C 1
ATOM 650 O O . ASP A 1 84 ? 7.132 -0.711 5.067 1.00 90.62 84 ASP A O 1
ATOM 654 N N . ALA A 1 85 ? 7.773 1.269 4.213 1.00 88.12 85 ALA A N 1
ATOM 655 C CA . ALA A 1 85 ? 8.929 0.763 3.478 1.00 88.12 85 ALA A CA 1
ATOM 656 C C . ALA A 1 85 ? 9.982 0.064 4.358 1.00 88.12 85 ALA A C 1
ATOM 658 O O . ALA A 1 85 ? 10.708 -0.806 3.877 1.00 88.12 85 ALA A O 1
ATOM 659 N N . LYS A 1 86 ? 10.074 0.408 5.651 1.00 87.81 86 LYS A N 1
ATOM 660 C CA . LYS A 1 86 ? 11.061 -0.191 6.563 1.00 87.81 86 LYS A CA 1
ATOM 661 C C . LYS A 1 86 ? 10.707 -1.636 6.897 1.00 87.81 86 LYS A C 1
ATOM 663 O O . LYS A 1 86 ? 11.598 -2.470 7.043 1.00 87.81 86 LYS A O 1
ATOM 668 N N . TYR A 1 87 ? 9.416 -1.913 7.045 1.00 88.44 87 TYR A N 1
ATOM 669 C CA . TYR A 1 87 ? 8.906 -3.242 7.382 1.00 88.44 87 TYR A CA 1
ATOM 670 C C . TYR A 1 87 ? 8.305 -3.979 6.185 1.00 88.44 87 TYR A C 1
ATOM 672 O O . TYR A 1 87 ? 7.952 -5.146 6.338 1.00 88.44 87 TYR A O 1
ATOM 680 N N . GLN A 1 88 ? 8.219 -3.313 5.028 1.00 88.19 88 GLN A N 1
ATOM 681 C CA . GLN A 1 88 ? 7.593 -3.795 3.797 1.00 88.19 88 GLN A CA 1
ATOM 682 C C . GLN A 1 88 ? 6.160 -4.280 4.034 1.00 88.19 88 GLN A C 1
ATOM 684 O O . GLN A 1 88 ? 5.806 -5.415 3.722 1.00 88.19 88 GLN A O 1
ATOM 689 N N . LYS A 1 89 ? 5.364 -3.451 4.718 1.00 89.62 89 LYS A N 1
ATOM 690 C CA . LYS A 1 89 ? 3.997 -3.791 5.126 1.00 89.62 89 LYS A CA 1
ATOM 691 C C . LYS A 1 89 ? 3.088 -2.584 5.047 1.00 89.62 89 LYS A C 1
ATOM 693 O O . LYS A 1 89 ? 3.488 -1.477 5.409 1.00 89.62 89 LYS A O 1
ATOM 698 N N . ALA A 1 90 ? 1.837 -2.816 4.671 1.00 91.25 90 ALA A N 1
ATOM 699 C CA . ALA A 1 90 ? 0.809 -1.803 4.812 1.00 91.25 90 ALA A CA 1
ATOM 700 C C . ALA A 1 90 ? 0.437 -1.585 6.283 1.00 91.25 90 ALA A C 1
ATOM 702 O O . ALA A 1 90 ? 0.526 -2.474 7.135 1.00 91.25 90 ALA A O 1
ATOM 703 N N . LYS A 1 91 ? 0.007 -0.365 6.579 1.00 91.56 91 LYS A N 1
ATOM 704 C CA . LYS A 1 91 ? -0.426 0.076 7.893 1.00 91.56 91 LYS A CA 1
ATOM 705 C C . LYS A 1 91 ? -1.609 1.016 7.749 1.00 91.56 91 LYS A C 1
ATOM 707 O O . LYS A 1 91 ? -1.557 2.000 7.019 1.00 91.56 91 LYS A O 1
ATOM 712 N N . CYS A 1 92 ? -2.643 0.758 8.534 1.00 90.88 92 CYS A N 1
ATOM 713 C CA . CYS A 1 92 ? -3.766 1.667 8.677 1.00 90.88 92 CYS A CA 1
ATOM 714 C C . CYS A 1 92 ? -3.484 2.715 9.759 1.00 90.88 92 CYS A C 1
ATOM 716 O O . CYS A 1 92 ? -3.243 2.385 10.925 1.00 90.88 92 CYS A O 1
ATOM 718 N N . VAL A 1 93 ? -3.493 3.989 9.370 1.00 91.06 93 VAL A N 1
ATOM 719 C CA . VAL A 1 93 ? -3.274 5.131 10.260 1.00 91.06 93 VAL A CA 1
ATOM 720 C C . VAL A 1 93 ? -4.615 5.749 10.640 1.00 91.06 93 VAL A C 1
ATOM 722 O O . VAL A 1 93 ? -5.418 6.119 9.785 1.00 91.06 93 VAL A O 1
ATOM 725 N N . CYS A 1 94 ? -4.850 5.882 11.946 1.00 88.62 94 CYS A N 1
ATOM 726 C CA . CYS A 1 94 ? -6.108 6.382 12.489 1.00 88.62 94 CYS A CA 1
ATOM 727 C C . CYS A 1 94 ? -6.072 7.877 12.791 1.00 88.62 94 CYS A C 1
ATOM 729 O O . CYS A 1 94 ? -5.093 8.403 13.321 1.00 88.62 94 CYS A O 1
ATOM 731 N N . SER A 1 95 ? -7.191 8.553 12.530 1.00 86.94 95 SER A N 1
ATOM 732 C CA . SER A 1 95 ? -7.419 9.929 12.976 1.00 86.94 95 SER A CA 1
ATOM 733 C C . SER A 1 95 ? -7.577 10.013 14.503 1.00 86.94 95 SER A C 1
ATOM 735 O O . SER A 1 95 ? -7.858 9.022 15.182 1.00 86.94 95 SER A O 1
ATOM 737 N N . LYS A 1 96 ? -7.434 11.223 15.062 1.00 81.81 96 LYS A N 1
ATOM 738 C CA . LYS A 1 96 ? -7.565 11.467 16.509 1.00 81.81 96 LYS A CA 1
ATOM 739 C C . LYS A 1 96 ? -8.909 10.946 17.045 1.00 81.81 96 LYS A C 1
ATOM 741 O O . LYS A 1 96 ? -9.958 11.256 16.494 1.00 81.81 96 LYS A O 1
ATOM 746 N N . GLY A 1 97 ? -8.864 10.183 18.140 1.00 7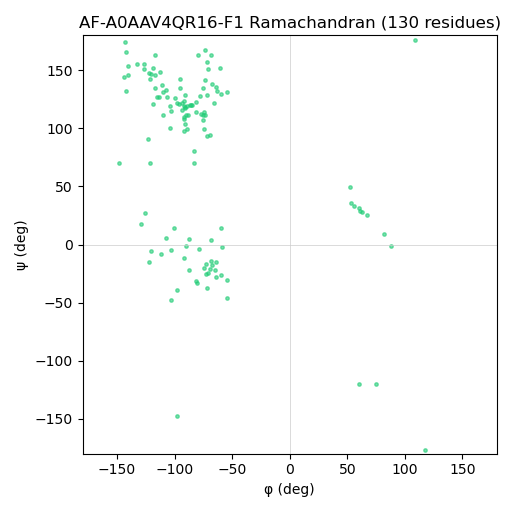8.75 97 GLY A N 1
ATOM 747 C CA . GLY A 1 97 ? -10.050 9.597 18.784 1.00 78.75 97 GLY A CA 1
ATOM 748 C C . GLY A 1 97 ? -10.470 8.223 18.246 1.00 78.75 97 GLY A C 1
ATOM 749 O O . GLY A 1 97 ? -11.410 7.628 18.774 1.00 78.75 97 GLY A O 1
ATOM 750 N N . LYS A 1 98 ? -9.766 7.693 17.239 1.00 85.44 98 LYS A N 1
ATOM 751 C CA . LYS A 1 98 ? -9.953 6.336 16.718 1.00 85.44 98 LYS A CA 1
ATOM 752 C C . LYS A 1 98 ? -8.714 5.478 17.019 1.00 85.44 98 LYS A C 1
ATOM 754 O O . LYS A 1 98 ? -7.601 5.996 17.059 1.00 85.44 98 LYS A O 1
ATOM 759 N N . SER A 1 99 ? -8.912 4.179 17.220 1.00 86.19 99 SER A N 1
ATOM 760 C CA . SER A 1 99 ? -7.851 3.170 17.339 1.00 86.19 99 SER A CA 1
ATOM 761 C C . SER A 1 99 ? -8.036 2.095 16.288 1.00 86.19 99 SER A C 1
ATOM 763 O O . SER A 1 99 ? -9.166 1.731 15.961 1.00 86.19 99 SER A O 1
ATOM 765 N N . LEU A 1 100 ? -6.916 1.550 15.819 1.00 87.00 100 LEU A N 1
ATOM 766 C CA . LEU A 1 100 ? -6.902 0.396 14.935 1.00 87.00 100 LEU A CA 1
ATOM 767 C C . LEU A 1 100 ? -7.449 -0.819 15.686 1.00 87.00 100 LEU A C 1
ATOM 769 O O . LEU A 1 100 ? -6.921 -1.186 16.735 1.00 87.00 100 LEU A O 1
ATOM 773 N N . ASP A 1 101 ? -8.507 -1.424 15.162 1.00 85.81 101 ASP A N 1
ATOM 774 C CA . ASP A 1 101 ? -9.039 -2.685 15.670 1.00 85.81 101 ASP A CA 1
ATOM 775 C C . ASP A 1 101 ? -8.371 -3.840 14.915 1.00 85.81 101 ASP A C 1
ATOM 777 O O . ASP A 1 101 ? -8.511 -3.949 13.700 1.00 85.81 101 ASP A O 1
ATOM 781 N N . GLN A 1 102 ? -7.636 -4.695 15.631 1.00 81.69 102 GLN A N 1
ATOM 782 C CA . GLN A 1 102 ? -6.877 -5.811 15.049 1.00 81.69 102 GLN A CA 1
ATOM 783 C C . GLN A 1 102 ? -7.764 -6.917 14.457 1.00 81.69 102 GLN A C 1
ATOM 785 O O . GLN A 1 102 ? -7.278 -7.721 13.668 1.00 81.69 102 GLN A O 1
ATOM 790 N N . ASN A 1 103 ? -9.053 -6.974 14.811 1.00 80.06 103 ASN A N 1
ATOM 791 C CA . ASN A 1 103 ? -9.963 -7.990 14.276 1.00 80.06 103 ASN A CA 1
ATOM 792 C C . ASN A 1 103 ?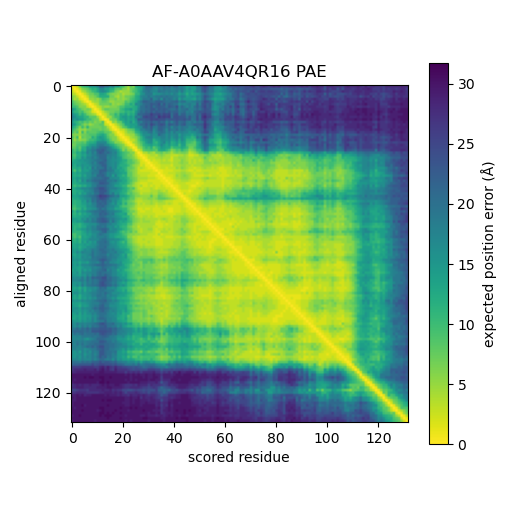 -10.464 -7.627 12.880 1.00 80.06 103 ASN A C 1
ATOM 794 O O . ASN A 1 103 ? -10.719 -8.505 12.063 1.00 80.06 103 ASN A O 1
ATOM 798 N N . VAL A 1 104 ? -10.638 -6.329 12.622 1.00 81.44 104 VAL A N 1
ATOM 799 C CA . VAL A 1 104 ? -11.157 -5.830 11.342 1.00 81.44 104 VAL A CA 1
ATOM 800 C C . VAL A 1 104 ? -10.118 -5.069 10.522 1.00 81.44 104 VAL A C 1
ATOM 802 O O . VAL A 1 104 ? -10.388 -4.733 9.377 1.00 81.44 104 VAL A O 1
ATOM 805 N N . ASN A 1 105 ? -8.945 -4.795 11.098 1.00 85.88 105 ASN A N 1
ATOM 806 C CA . ASN A 1 105 ? -7.836 -4.071 10.481 1.00 85.88 105 ASN A CA 1
ATOM 807 C C . ASN A 1 105 ? -8.218 -2.680 9.952 1.00 85.88 105 ASN A C 1
ATOM 809 O O . ASN A 1 105 ? -7.642 -2.185 8.996 1.00 85.88 105 ASN A O 1
ATOM 813 N N . PHE A 1 106 ? -9.153 -1.994 10.607 1.00 87.00 106 PHE A N 1
ATOM 814 C CA . PHE A 1 106 ? -9.438 -0.588 10.336 1.0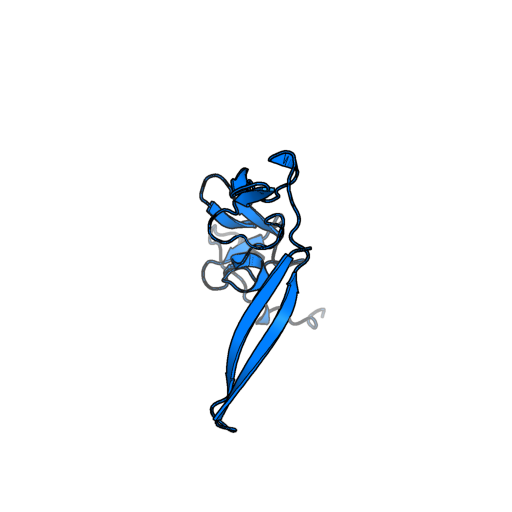0 87.00 106 PHE A CA 1
ATOM 815 C C . PHE A 1 106 ? -9.761 0.181 11.618 1.00 87.00 106 PHE A C 1
ATOM 817 O O . PHE A 1 106 ? -9.952 -0.393 12.695 1.00 87.00 106 PHE A O 1
ATOM 824 N N . CYS A 1 107 ? -9.751 1.505 11.527 1.00 88.00 107 CYS A N 1
ATOM 825 C CA . CYS A 1 107 ? -9.879 2.389 12.673 1.00 88.00 107 CYS A CA 1
ATOM 826 C C . CYS A 1 107 ? -11.325 2.508 13.146 1.00 88.00 107 CYS A C 1
ATOM 828 O O . CYS A 1 107 ? -12.212 2.890 12.386 1.00 88.00 107 CYS A O 1
ATOM 830 N N . LYS A 1 108 ? -11.540 2.278 14.442 1.00 86.81 108 LYS A N 1
ATOM 831 C CA . LYS A 1 108 ? -12.826 2.459 15.124 1.00 86.81 108 LYS A CA 1
ATOM 832 C C . LYS A 1 108 ? -12.717 3.493 16.229 1.00 86.81 108 LYS A C 1
ATOM 834 O O . LYS A 1 108 ? -11.653 3.685 16.815 1.00 86.81 108 LYS A O 1
ATOM 839 N N . VAL A 1 109 ? -13.825 4.162 16.528 1.00 82.06 109 VAL A N 1
ATOM 840 C CA . VAL A 1 109 ? -13.888 5.160 17.601 1.00 82.06 109 VAL A CA 1
ATOM 841 C C . VAL A 1 109 ? -13.618 4.495 18.948 1.00 82.06 109 VAL A C 1
ATOM 843 O O . VAL A 1 109 ? -14.218 3.475 19.285 1.00 82.06 109 VAL A O 1
ATOM 846 N N . ILE A 1 110 ? -12.734 5.110 19.730 1.00 69.25 110 ILE A N 1
ATOM 847 C CA . ILE A 1 110 ? -12.516 4.747 21.126 1.00 69.25 110 ILE A CA 1
ATOM 848 C C . ILE A 1 110 ? -13.445 5.621 21.960 1.00 69.25 110 ILE A C 1
ATOM 850 O O . ILE A 1 110 ? -13.277 6.843 21.982 1.00 69.25 110 ILE A O 1
ATOM 854 N N . ARG A 1 111 ? -14.380 5.039 22.714 1.00 63.47 111 ARG A N 1
ATOM 855 C CA . ARG A 1 111 ? -14.955 5.782 23.842 1.00 63.47 111 ARG A CA 1
ATOM 856 C C . ARG A 1 111 ? -14.056 5.605 25.054 1.00 63.47 111 ARG A C 1
ATOM 858 O O . ARG A 1 111 ? -13.845 4.496 25.533 1.00 63.47 111 ARG A O 1
ATOM 865 N N . ARG A 1 112 ? -13.531 6.722 25.566 1.00 55.94 112 ARG A N 1
ATOM 866 C CA . ARG A 1 112 ? -13.007 6.779 26.932 1.00 55.94 112 ARG A CA 1
ATOM 867 C C . ARG A 1 112 ? -14.206 6.678 27.872 1.00 55.94 112 ARG A C 1
ATOM 869 O O . ARG A 1 112 ? -14.836 7.687 28.164 1.00 55.94 112 ARG A O 1
ATOM 876 N N . LEU A 1 113 ? -14.540 5.474 28.325 1.00 49.06 113 LEU A N 1
ATOM 877 C CA . LEU A 1 113 ? -15.293 5.346 29.569 1.00 49.06 113 LEU A CA 1
ATOM 878 C C . LEU A 1 113 ? -14.382 5.888 30.681 1.00 49.06 113 LEU A C 1
ATOM 880 O O . LEU A 1 113 ? -13.190 5.571 30.693 1.00 49.06 113 LEU A O 1
ATOM 884 N N . GLU A 1 114 ? -14.907 6.709 31.595 1.00 52.03 114 GLU A N 1
ATOM 885 C CA . GLU A 1 114 ? -14.172 7.428 32.661 1.00 52.03 114 GLU A CA 1
ATOM 886 C C . GLU A 1 114 ? -13.398 6.526 33.661 1.00 52.03 114 GLU A C 1
ATOM 888 O O . GLU A 1 114 ? -12.944 6.975 34.707 1.00 52.03 114 GLU A O 1
ATOM 893 N N . LYS A 1 115 ? -13.194 5.241 33.350 1.00 50.94 115 LYS A N 1
ATOM 894 C CA . LYS A 1 115 ? -12.496 4.236 34.164 1.00 50.94 115 LYS A CA 1
ATOM 895 C C . LYS A 1 115 ? -11.343 3.516 33.447 1.00 50.94 115 LYS A C 1
ATOM 897 O O . LYS A 1 115 ? -11.011 2.390 33.804 1.00 50.94 115 LYS A O 1
ATOM 902 N N . GLY A 1 116 ? -10.707 4.139 32.453 1.00 47.12 116 GLY A N 1
ATOM 903 C CA . GLY A 1 116 ? -9.406 3.665 31.950 1.00 47.12 116 GLY A CA 1
ATOM 904 C C . GLY A 1 116 ? -9.420 2.309 31.228 1.00 47.12 116 GLY A C 1
ATOM 905 O O . GLY A 1 116 ? -8.390 1.643 31.172 1.00 47.12 116 GLY A O 1
ATOM 906 N N . ARG A 1 117 ? -10.560 1.901 30.655 1.00 49.09 117 ARG A N 1
ATOM 907 C CA . ARG A 1 117 ? -10.663 0.740 29.758 1.00 49.09 117 ARG A CA 1
ATOM 908 C C . ARG A 1 117 ? -11.054 1.217 28.358 1.00 49.09 117 ARG A C 1
ATOM 910 O O . ARG A 1 117 ? -12.005 1.982 28.216 1.00 49.09 117 ARG A O 1
ATOM 917 N N . ILE A 1 118 ? -10.277 0.811 27.356 1.00 56.56 118 ILE A N 1
ATOM 918 C CA . ILE A 1 118 ? -10.524 1.075 25.932 1.00 56.56 118 ILE A CA 1
ATOM 919 C C . ILE A 1 118 ? -11.357 -0.097 25.408 1.00 56.56 118 ILE A C 1
ATOM 921 O O . ILE A 1 118 ? -10.886 -1.230 25.432 1.00 56.56 118 ILE A O 1
ATOM 925 N N . GLU A 1 119 ? -12.571 0.176 24.937 1.00 56.44 119 GLU A N 1
ATOM 926 C CA . GLU A 1 119 ? -13.400 -0.792 24.211 1.00 56.4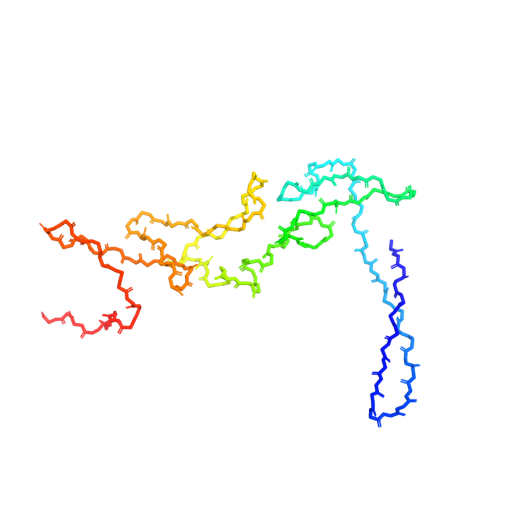4 119 GLU A CA 1
ATOM 927 C C . GLU A 1 119 ? -13.633 -0.275 22.783 1.00 56.44 119 GLU A C 1
ATOM 929 O O . GLU A 1 119 ? -13.890 0.915 22.572 1.00 56.44 119 GLU A O 1
ATOM 934 N N . HIS A 1 120 ? -13.478 -1.159 21.793 1.00 56.47 120 HIS A N 1
ATOM 935 C CA . HIS A 1 120 ? -13.718 -0.852 20.383 1.00 56.47 120 HIS A CA 1
ATOM 936 C C . HIS A 1 120 ? -15.220 -0.942 20.101 1.00 56.47 120 HIS A C 1
ATOM 938 O O . HIS A 1 120 ? -15.824 -1.992 20.303 1.00 56.47 120 HIS A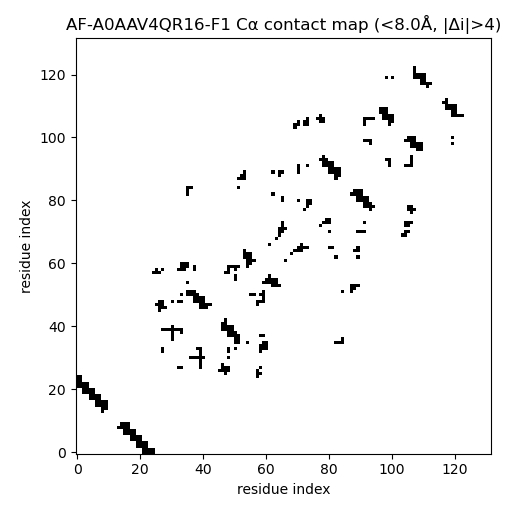 O 1
ATOM 944 N N . ILE A 1 121 ? -15.827 0.138 19.610 1.00 54.69 121 ILE A N 1
ATOM 945 C CA . ILE A 1 121 ? -17.248 0.132 19.241 1.00 54.69 121 ILE A CA 1
ATOM 946 C C . ILE A 1 121 ? -17.367 -0.393 17.808 1.00 54.69 121 ILE A C 1
ATOM 948 O O . ILE A 1 121 ? -16.795 0.187 16.884 1.00 54.69 121 ILE A O 1
ATOM 952 N N . SER A 1 122 ? -18.098 -1.492 17.607 1.00 47.59 122 SER A N 1
ATOM 953 C CA . SER A 1 122 ? -18.502 -1.930 16.267 1.00 47.59 122 SER A CA 1
ATOM 954 C C . SER A 1 122 ? -19.507 -0.932 15.679 1.00 47.59 122 SER A C 1
ATOM 956 O O . SER A 1 122 ? -20.412 -0.501 16.389 1.00 47.59 122 SER A O 1
ATOM 958 N N . GLU A 1 123 ? -19.385 -0.583 14.395 1.00 49.38 123 GLU A N 1
ATOM 959 C CA . GLU A 1 123 ? -20.233 0.414 13.706 1.00 49.38 123 GLU A CA 1
ATOM 960 C C . GLU A 1 123 ? -21.745 0.078 13.705 1.00 49.38 123 GLU A C 1
ATOM 962 O O . GLU A 1 123 ? -22.552 0.890 13.266 1.00 49.38 123 GLU A O 1
ATOM 967 N N . ASN A 1 124 ? -22.155 -1.062 14.270 1.00 44.06 124 ASN A N 1
ATOM 968 C CA . ASN A 1 124 ? -23.553 -1.470 14.413 1.00 44.06 124 ASN A CA 1
ATOM 969 C C . ASN A 1 124 ? -24.308 -0.797 15.580 1.00 44.06 124 ASN A C 1
ATOM 971 O O . ASN A 1 124 ? -25.509 -1.015 15.713 1.00 44.06 124 ASN A O 1
ATOM 975 N N . GLU A 1 125 ? -23.657 0.022 16.419 1.00 46.03 125 GLU A N 1
ATOM 976 C CA . GLU A 1 125 ? -24.321 0.728 17.537 1.00 46.03 125 GLU A CA 1
ATOM 977 C C . GLU A 1 125 ? -24.502 2.242 17.332 1.00 46.03 125 GLU A C 1
ATOM 979 O O . GLU A 1 125 ? -24.996 2.937 18.224 1.00 46.03 125 GLU A O 1
ATOM 984 N N . VAL A 1 126 ? -24.166 2.788 16.158 1.00 46.38 126 VAL A N 1
ATOM 985 C CA . VAL A 1 126 ? -24.602 4.147 15.808 1.00 46.38 126 VAL A CA 1
ATOM 986 C C . VAL A 1 126 ? -26.020 4.045 15.259 1.00 46.38 126 VAL A C 1
ATOM 988 O O . VAL A 1 126 ? -26.234 4.024 14.055 1.00 46.38 126 VAL A O 1
ATOM 991 N N . ASN A 1 127 ? -27.007 3.950 16.151 1.00 39.00 127 ASN A N 1
ATOM 992 C CA . ASN A 1 127 ? -28.385 4.247 15.783 1.00 39.00 127 ASN A CA 1
ATOM 993 C C . ASN A 1 127 ? -28.505 5.779 15.644 1.00 39.00 127 ASN A C 1
ATOM 995 O O . ASN A 1 127 ? -28.419 6.471 16.662 1.00 39.00 127 ASN A O 1
ATOM 999 N N . PRO A 1 128 ? -28.705 6.335 14.434 1.00 42.19 128 PRO A N 1
ATOM 1000 C CA . PRO A 1 128 ? -28.848 7.777 14.237 1.00 42.19 128 PRO A CA 1
ATOM 1001 C C . PRO A 1 128 ? -30.148 8.365 14.824 1.00 42.19 128 PRO A C 1
ATOM 1003 O O . PRO A 1 128 ? -30.385 9.557 14.674 1.00 42.19 128 PRO A O 1
ATOM 1006 N N . ASN A 1 129 ? -30.985 7.581 15.515 1.00 41.12 129 ASN A N 1
ATOM 1007 C CA . ASN A 1 129 ? -32.245 8.037 16.104 1.00 41.12 129 ASN A CA 1
ATOM 1008 C C . ASN A 1 129 ? -32.317 7.828 17.623 1.00 41.12 129 ASN A C 1
ATOM 1010 O O . ASN A 1 129 ? -33.113 7.034 18.128 1.00 41.12 129 ASN A O 1
ATOM 1014 N N . LYS A 1 130 ? -31.533 8.599 18.382 1.00 42.78 130 LYS A N 1
ATOM 1015 C CA . LYS A 1 130 ? -31.899 8.905 19.773 1.00 42.78 130 LYS A CA 1
ATOM 1016 C C . LYS A 1 130 ? -31.414 10.290 20.198 1.00 42.78 130 LYS A C 1
ATOM 1018 O O . LYS A 1 130 ? -30.507 10.433 21.009 1.00 42.78 130 LYS A O 1
ATOM 1023 N N . ILE A 1 131 ? -32.050 11.309 19.627 1.00 42.66 131 ILE A N 1
ATOM 1024 C CA . ILE A 1 131 ? -32.222 12.605 20.284 1.00 42.66 131 ILE A CA 1
ATOM 1025 C C . ILE A 1 131 ? -33.684 12.615 20.735 1.00 42.66 131 ILE A C 1
ATOM 1027 O O . ILE A 1 131 ? -34.582 12.773 19.913 1.00 42.66 131 ILE A O 1
ATOM 1031 N N . ASN A 1 132 ? -33.910 12.328 22.015 1.00 36.19 132 ASN A N 1
ATOM 1032 C CA . ASN A 1 132 ? -35.110 12.734 22.740 1.00 36.19 132 ASN A CA 1
ATOM 1033 C C . ASN A 1 132 ? -34.633 13.606 23.894 1.00 36.19 132 ASN A C 1
ATOM 1035 O O . ASN A 1 132 ? -33.696 13.132 24.581 1.00 36.19 132 ASN A O 1
#

InterPro domains:
  IPR000742 EGF-like domain [PS00022] (49-60)
  IPR000742 EGF-like domain [PS50026] (24-61)
  IPR000742 EGF-like domain [SM00181] (27-61)
  IPR000742 EGF-like domain [SM00181] (65-108)

Solvent-accessible surface area (backbone atoms only — not comparable to full-atom values): 7794 Å² total; per-residue (Å²): 116,48,79,47,76,48,82,49,78,43,89,89,76,78,47,81,47,81,47,78,44,79,40,80,66,46,67,34,94,44,39,83,66,15,34,71,74,12,41,45,40,76,61,87,95,46,31,32,36,49,48,43,67,61,35,38,67,56,31,17,75,40,42,42,33,45,69,78,42,70,26,44,70,11,48,76,90,21,12,44,56,43,70,40,65,90,77,50,40,71,43,62,45,51,56,94,63,35,42,71,36,86,90,69,39,26,25,30,51,50,54,80,50,99,75,87,52,86,52,80,54,64,83,87,71,73,66,92,82,76,90,128

Mean predicted aligned error: 13.53 Å

Radius of gyration: 21.95 Å; Cα contacts (8 Å, |Δi|>4): 251; chains: 1; bounding box: 53×40×62 Å

Nearest PDB structures (foldseek):
  5uk5-assembly1_A  TM=3.412E-01  e=2.755E-03  Rattus norvegicus
  5l0s-assembly1_B  TM=7.257E-01  e=2.350E-01  Homo sapiens
  4d0f-assembly1_A-2  TM=4.101E-01  e=8.906E-03  Homo sapiens
  5vyg-assembly2_A  TM=6.546E-01  e=2.658E-01  Homo sapiens
  7q3n-assembly1_U  TM=3.591E-01  e=1.835E-01  Homo sapiens

Secondary structure (DSSP, 8-state):
-EEEEEEEEETTTTEEEEEEEEE-----SSGGGSSTT-EEEEETTEEEEEPPTTEESSSS-EEHHHHTSTTTT-SGGG-EEEEETTTTEEEEEPPTTEEEETTTTEEEEEEE-TTS-EEEPPGGG--S----